Protein AF-A0A8R1EDY5-F1 (afdb_monomer_lite)

Secondary structure (DSSP, 8-state):
---SSSHHHHHHSS------PSTTHHHHHHHHHHHHHTT---TTTTTTS----------S-SSS-HHHHGGGSPP--HHHHHHHTTS-TT--TTS-HHHHTT-TTTGGG--HHHHHHHHHHT---

InterPro domains:
  IPR036869 Chaperone J-domain superfamily [SSF46565] (54-116)

Organism: Caenorhabditis japonica (NCBI:txid281687)

Foldseek 3Di:
DPPPPPVVVVVVPPDPDDDDDDPDDVVLVVVQVVCVVVVHDSPPSPVPDPPDDDDPPPPDPPPDDLVVCVVQFADPDVVLVVVVVPDDPVPPPPDQPCSVLRNVRCRVVDDPVNSVVSCVVVVDD

Sequence (125 aa):
MTTGNLQIAIYGFTSPIRNFEAAGISYETNIIRDKITLGHCTLPIYKNSPVSTQKEESKKSSEEPVELRKELFDADNEKYEKYLMKLDPNDCKNQDHYKVLGLSKLRWQATSDEIRFCCELGGFF

pLDDT: mean 71.63, std 16.1, range [40.44, 90.62]

Radius of gyration: 28.83 Å; chains: 1; bounding box: 76×33×65 Å

Structure (mmCIF, N/CA/C/O backbone):
data_AF-A0A8R1EDY5-F1
#
_entry.id   AF-A0A8R1EDY5-F1
#
loop_
_atom_site.group_PDB
_atom_site.id
_atom_site.type_symbol
_atom_site.label_atom_id
_atom_site.label_alt_id
_atom_site.label_comp_id
_atom_site.label_asym_id
_atom_site.label_entity_id
_atom_site.label_seq_id
_atom_site.pdbx_PDB_ins_code
_atom_site.Cartn_x
_atom_site.Cartn_y
_atom_site.Cartn_z
_atom_site.occupancy
_atom_site.B_iso_or_equiv
_atom_site.auth_seq_id
_atom_site.auth_comp_id
_atom_site.auth_asym_id
_atom_site.auth_atom_id
_atom_site.pdbx_PDB_model_num
ATOM 1 N N . MET A 1 1 ? -56.429 -16.157 20.985 1.00 43.56 1 MET A N 1
ATOM 2 C CA . MET A 1 1 ? -54.959 -16.218 21.126 1.00 43.56 1 MET A CA 1
ATOM 3 C C . MET A 1 1 ? -54.428 -14.793 21.160 1.00 43.56 1 MET A C 1
ATOM 5 O O . MET A 1 1 ? -54.385 -14.157 20.121 1.00 43.56 1 MET A O 1
ATOM 9 N N . THR A 1 2 ? -54.111 -14.254 22.339 1.00 51.44 2 THR A N 1
ATOM 10 C CA . THR A 1 2 ? -53.513 -12.911 22.486 1.00 51.44 2 THR A CA 1
ATOM 11 C C . THR A 1 2 ? -52.360 -12.997 23.486 1.00 51.44 2 THR A C 1
ATOM 13 O O . THR A 1 2 ? -52.479 -12.608 24.643 1.00 51.44 2 THR A O 1
ATOM 16 N N . THR A 1 3 ? -51.250 -13.594 23.062 1.00 54.69 3 THR A N 1
ATOM 17 C CA . THR A 1 3 ? -50.063 -13.850 23.899 1.00 54.69 3 THR A CA 1
ATOM 18 C C . THR A 1 3 ? -48.895 -12.916 23.565 1.00 54.69 3 THR A C 1
ATOM 20 O O . THR A 1 3 ? -47.7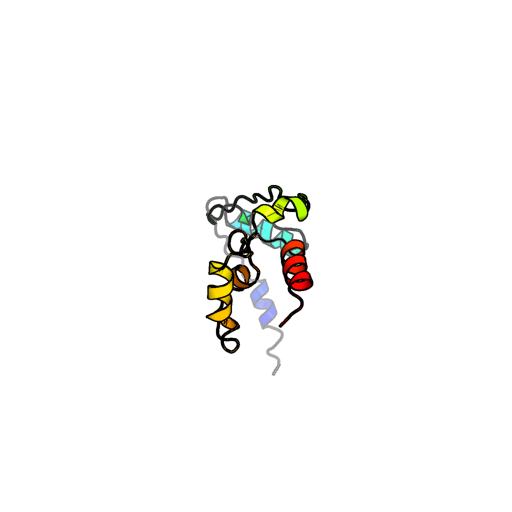53 -13.262 23.828 1.00 54.69 3 THR A O 1
ATOM 23 N N . GLY A 1 4 ? -49.154 -11.748 22.963 1.00 56.41 4 GLY A N 1
ATOM 24 C CA . GLY A 1 4 ? -48.101 -10.812 22.534 1.00 56.41 4 GLY A CA 1
ATOM 25 C C . GLY A 1 4 ? -47.773 -9.697 23.535 1.00 56.41 4 GLY A C 1
ATOM 26 O O . GLY A 1 4 ? -46.623 -9.295 23.653 1.00 56.41 4 GLY A O 1
ATOM 27 N N . ASN A 1 5 ? -48.758 -9.218 24.304 1.00 55.88 5 ASN A N 1
ATOM 28 C CA . ASN A 1 5 ? -48.610 -7.951 25.044 1.00 55.88 5 ASN A CA 1
ATOM 29 C C . ASN A 1 5 ? -48.1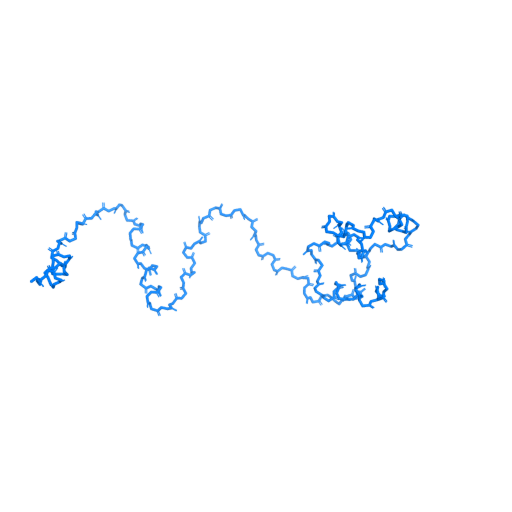96 -8.109 26.518 1.00 55.88 5 ASN A C 1
ATOM 31 O O . ASN A 1 5 ? -47.889 -7.118 27.171 1.00 55.88 5 ASN A O 1
ATOM 35 N N . LEU A 1 6 ? -48.167 -9.335 27.056 1.00 54.34 6 LEU A N 1
ATOM 36 C CA . LEU A 1 6 ? -47.790 -9.588 28.457 1.00 54.34 6 LEU A CA 1
ATOM 37 C C . LEU A 1 6 ? -46.273 -9.788 28.641 1.00 54.34 6 LEU A C 1
ATOM 39 O O . LEU A 1 6 ? -45.751 -9.619 29.738 1.00 54.34 6 LEU A O 1
ATOM 43 N N . GLN A 1 7 ? -45.552 -10.126 27.567 1.00 52.38 7 GLN A N 1
ATOM 44 C CA . GLN A 1 7 ? -44.121 -10.454 27.626 1.00 52.38 7 GLN A CA 1
ATOM 45 C C . GLN A 1 7 ? -43.226 -9.215 27.778 1.00 52.38 7 GLN A C 1
ATOM 47 O O . GLN A 1 7 ? -42.182 -9.294 28.418 1.00 52.38 7 GLN A O 1
ATOM 52 N N . ILE A 1 8 ? -43.663 -8.057 27.274 1.00 55.31 8 ILE A N 1
ATOM 53 C CA . ILE A 1 8 ? -42.923 -6.788 27.397 1.00 55.31 8 ILE A CA 1
ATOM 54 C C . ILE A 1 8 ? -42.954 -6.269 28.843 1.00 55.31 8 ILE A C 1
ATOM 56 O O . ILE A 1 8 ? -41.974 -5.702 29.319 1.00 55.31 8 ILE A O 1
ATOM 60 N N . ALA A 1 9 ? -44.050 -6.512 29.572 1.00 54.88 9 ALA A N 1
ATOM 61 C CA . ALA A 1 9 ? -44.209 -6.027 30.939 1.00 54.88 9 ALA A CA 1
ATOM 62 C C . ALA A 1 9 ? -43.270 -6.732 31.933 1.00 54.88 9 ALA A C 1
ATOM 64 O O . ALA A 1 9 ? -42.766 -6.091 32.845 1.00 54.88 9 ALA A O 1
ATOM 65 N N . ILE A 1 10 ? -42.970 -8.023 31.752 1.00 55.00 10 ILE A N 1
ATOM 66 C CA . ILE A 1 10 ? -42.152 -8.781 32.717 1.00 55.00 10 ILE A CA 1
ATOM 67 C C . ILE A 1 10 ? -40.674 -8.349 32.678 1.00 55.00 10 ILE A C 1
ATOM 69 O O . ILE A 1 10 ? -40.026 -8.309 33.722 1.00 55.00 10 ILE A O 1
ATOM 73 N N . TYR A 1 11 ? -40.152 -7.950 31.513 1.00 56.88 11 TYR A N 1
ATOM 74 C CA . TYR A 1 11 ? -38.752 -7.520 31.380 1.00 56.88 11 TYR A CA 1
ATOM 75 C C . TYR A 1 11 ? -38.467 -6.161 32.052 1.00 56.88 11 TYR A C 1
ATOM 77 O O . TYR A 1 11 ? -37.335 -5.886 32.435 1.00 56.88 11 TYR A O 1
ATOM 85 N N . GLY A 1 12 ? -39.489 -5.315 32.236 1.00 57.78 12 GLY A N 1
ATOM 86 C CA . GLY A 1 12 ? -39.339 -3.995 32.864 1.00 57.78 12 GLY A CA 1
ATOM 87 C C . GLY A 1 12 ? -39.320 -3.997 34.398 1.00 57.78 12 GLY A C 1
ATOM 88 O O . GLY A 1 12 ? -38.887 -3.013 34.992 1.00 57.78 12 GLY A O 1
ATOM 89 N N . PHE A 1 13 ? -39.776 -5.076 35.049 1.00 58.56 13 PHE A N 1
ATOM 90 C CA . PHE A 1 13 ? -39.923 -5.152 36.514 1.00 58.56 13 PHE A CA 1
ATOM 91 C C . PHE A 1 13 ? -38.877 -6.027 37.211 1.00 58.56 13 PHE A C 1
ATOM 93 O O . PHE A 1 13 ? -38.931 -6.195 38.430 1.00 58.56 13 PHE A O 1
ATOM 100 N N . THR A 1 14 ? -37.904 -6.581 36.486 1.00 62.06 14 THR A N 1
ATOM 101 C CA . THR A 1 14 ? -36.779 -7.250 37.142 1.00 62.06 14 THR A CA 1
ATOM 102 C C . THR A 1 14 ? -35.892 -6.196 37.788 1.00 62.06 14 THR A C 1
ATOM 104 O O . THR A 1 14 ? -35.239 -5.418 37.090 1.00 62.06 14 THR A O 1
ATOM 107 N N . SER A 1 15 ? -35.867 -6.169 39.121 1.00 63.94 15 SER A N 1
ATOM 108 C CA . SER A 1 15 ? -34.924 -5.356 39.885 1.00 63.94 15 SER A CA 1
ATOM 109 C C . SER A 1 15 ? -33.511 -5.614 39.355 1.00 63.94 15 SER A C 1
ATOM 111 O O . SER A 1 15 ? -33.069 -6.767 39.395 1.00 63.94 15 SER A O 1
ATOM 113 N N . PRO A 1 16 ? -32.796 -4.597 38.844 1.00 66.19 16 PRO A N 1
ATOM 114 C CA . PRO A 1 16 ? -31.446 -4.804 38.351 1.00 66.19 16 PRO A CA 1
ATOM 115 C C . PRO A 1 16 ? -30.591 -5.314 39.509 1.00 66.19 16 PRO A C 1
ATOM 117 O O . PRO A 1 16 ? -30.490 -4.669 40.557 1.00 66.19 16 PRO A O 1
ATOM 120 N N . ILE A 1 17 ? -30.006 -6.499 39.334 1.00 72.06 17 ILE A N 1
ATOM 121 C CA . ILE A 1 17 ? -29.064 -7.063 40.297 1.00 72.06 17 ILE A CA 1
ATOM 122 C C . ILE A 1 17 ? -27.873 -6.103 40.341 1.00 72.06 17 ILE A C 1
ATOM 124 O O . ILE A 1 17 ? -27.188 -5.897 39.338 1.00 72.06 17 ILE A O 1
ATOM 128 N N . ARG A 1 18 ? -27.664 -5.449 41.489 1.00 65.56 18 ARG A N 1
ATOM 129 C CA . ARG A 1 18 ? -26.548 -4.519 41.678 1.00 65.56 18 ARG A CA 1
ATOM 130 C C . ARG A 1 18 ? -25.268 -5.323 41.866 1.00 65.56 18 ARG A C 1
ATOM 132 O O . ARG A 1 18 ? -24.987 -5.793 42.965 1.00 65.56 18 ARG A O 1
ATOM 139 N N . ASN A 1 19 ? -24.496 -5.462 40.797 1.00 66.50 19 ASN A N 1
ATOM 140 C CA . ASN A 1 19 ? -23.145 -5.999 40.873 1.00 66.50 19 ASN A CA 1
ATOM 141 C C . ASN A 1 19 ? -22.210 -4.879 41.344 1.00 66.50 19 ASN A C 1
ATOM 143 O O . ASN A 1 19 ? -22.006 -3.891 40.639 1.00 66.50 19 ASN A O 1
ATOM 147 N N . PHE A 1 20 ? -21.685 -5.006 42.562 1.00 67.81 20 PHE A N 1
ATOM 148 C CA . PHE A 1 20 ? -20.659 -4.107 43.083 1.00 67.81 20 PHE A CA 1
ATOM 149 C C . PHE A 1 20 ? -19.291 -4.621 42.633 1.00 67.81 20 PHE A C 1
ATOM 151 O O . PHE A 1 20 ? -18.740 -5.549 43.219 1.00 67.81 20 PHE A O 1
ATOM 158 N N . GLU A 1 21 ? -18.768 -4.041 41.559 1.00 65.00 21 GLU A N 1
ATOM 159 C CA . GLU A 1 21 ? -17.410 -4.301 41.081 1.00 65.00 21 GLU A CA 1
ATOM 160 C C . GLU A 1 21 ? -16.425 -3.325 41.741 1.00 65.00 21 GLU A C 1
ATOM 162 O O . GLU A 1 21 ? -16.787 -2.192 42.072 1.00 65.00 21 GLU A O 1
ATOM 167 N N . ALA A 1 22 ? -15.170 -3.747 41.928 1.00 66.12 22 ALA A N 1
ATOM 168 C CA . ALA A 1 22 ? -14.106 -2.833 42.336 1.00 66.12 22 ALA A CA 1
ATOM 169 C C . ALA A 1 22 ? -14.004 -1.696 41.301 1.00 66.12 22 ALA A C 1
ATOM 171 O O . ALA A 1 22 ? -13.985 -1.953 40.098 1.00 66.12 22 ALA A O 1
ATOM 172 N N . ALA A 1 23 ? -14.025 -0.449 41.776 1.00 63.34 23 ALA A N 1
ATOM 173 C CA . ALA A 1 23 ? -14.224 0.748 40.962 1.00 63.34 23 ALA A CA 1
ATOM 174 C C . ALA A 1 23 ? -13.374 0.762 39.674 1.00 63.34 23 ALA A C 1
ATOM 176 O O . ALA A 1 23 ? -12.148 0.727 39.741 1.00 63.34 23 ALA A O 1
ATOM 177 N N . GLY A 1 24 ? -14.032 0.850 38.511 1.00 66.44 24 GLY A N 1
ATOM 178 C CA . GLY A 1 24 ? -13.364 1.106 37.228 1.00 66.44 24 GLY A CA 1
ATOM 179 C C . GLY A 1 24 ? -14.154 0.627 36.012 1.00 66.44 24 GLY A C 1
ATOM 180 O O . GLY A 1 24 ? -14.588 1.432 35.196 1.00 66.44 24 GLY A O 1
ATOM 181 N N . ILE A 1 25 ? -14.424 -0.675 35.917 1.00 67.56 25 ILE A N 1
ATOM 182 C CA . ILE A 1 25 ? -14.816 -1.302 34.639 1.00 67.56 25 ILE A CA 1
ATOM 183 C C . ILE A 1 25 ? -16.267 -0.976 34.239 1.00 67.56 25 ILE A C 1
ATOM 185 O O . ILE A 1 25 ? -16.534 -0.501 33.132 1.00 67.56 25 ILE A O 1
ATOM 189 N N . SER A 1 26 ? -17.233 -1.184 35.135 1.00 75.88 26 SER A N 1
ATOM 190 C CA . SER A 1 26 ? -18.645 -0.871 34.857 1.00 75.88 26 SER A CA 1
ATOM 191 C C . SER A 1 26 ? -18.899 0.623 34.605 1.00 75.88 26 SER A C 1
ATOM 193 O O . SER A 1 26 ? -19.686 0.980 33.729 1.00 75.88 26 SER A O 1
ATOM 195 N N . TYR A 1 27 ? -18.200 1.506 35.321 1.00 78.00 27 TYR A N 1
ATOM 196 C CA . TYR A 1 27 ? -18.300 2.957 35.141 1.00 78.00 27 TYR A CA 1
ATOM 197 C C . TYR A 1 27 ? -17.764 3.399 33.774 1.00 78.00 27 TYR A C 1
ATOM 199 O O . TYR A 1 27 ? -18.459 4.096 33.033 1.00 78.00 27 TYR A O 1
ATOM 207 N N . GLU A 1 28 ? -16.570 2.934 33.399 1.00 77.38 28 GLU A N 1
ATOM 208 C CA . GLU A 1 28 ? -15.972 3.228 32.095 1.00 77.38 28 GLU A CA 1
ATOM 209 C C . GLU A 1 28 ? -16.849 2.715 30.948 1.00 77.38 28 GLU A C 1
ATOM 211 O O . GLU A 1 28 ? -17.139 3.454 30.006 1.00 77.38 28 GLU A O 1
ATOM 216 N N . THR A 1 29 ? -17.350 1.480 31.047 1.00 79.88 29 THR A N 1
ATOM 217 C CA . THR A 1 29 ? -18.211 0.899 30.004 1.00 79.88 29 THR A CA 1
ATOM 218 C C . THR A 1 29 ? -19.562 1.607 29.876 1.00 79.88 29 THR A C 1
ATOM 220 O O . THR A 1 29 ? -20.066 1.738 28.758 1.00 79.88 29 THR A O 1
ATOM 223 N N . ASN A 1 30 ? -20.138 2.101 30.977 1.00 81.62 30 ASN A N 1
ATOM 224 C CA . ASN A 1 30 ? -21.356 2.915 30.945 1.00 81.62 30 ASN A CA 1
ATOM 225 C C . ASN A 1 30 ? -21.114 4.253 30.227 1.00 81.62 30 ASN A C 1
ATOM 227 O O . ASN A 1 30 ? -21.878 4.598 29.330 1.00 81.62 30 ASN A O 1
ATOM 231 N N . ILE A 1 31 ? -20.011 4.950 30.525 1.00 81.38 31 ILE A N 1
ATOM 232 C CA . ILE A 1 31 ? -19.657 6.210 29.847 1.00 81.38 31 ILE A CA 1
ATOM 233 C C . ILE A 1 31 ? -19.481 6.009 28.337 1.00 81.38 31 ILE A C 1
ATOM 235 O O . ILE A 1 31 ? -19.911 6.850 27.546 1.00 81.38 31 ILE A O 1
ATOM 239 N N . ILE A 1 32 ? -18.839 4.912 27.918 1.00 82.44 32 ILE A N 1
ATOM 240 C CA . ILE A 1 32 ? -18.690 4.588 26.491 1.00 82.44 32 ILE A CA 1
ATOM 241 C C . ILE A 1 32 ? -20.068 4.405 25.850 1.00 82.44 32 ILE A C 1
ATOM 243 O O . ILE A 1 32 ? -20.326 4.984 24.796 1.00 82.44 32 ILE A O 1
ATOM 247 N N . ARG A 1 33 ? -20.953 3.622 26.482 1.00 86.50 33 ARG A N 1
ATOM 248 C CA . ARG A 1 33 ? -22.305 3.357 25.966 1.00 86.50 33 ARG A CA 1
ATOM 249 C C . ARG A 1 33 ? -23.132 4.635 25.830 1.00 86.50 33 ARG A C 1
ATOM 251 O O . ARG A 1 33 ? -23.766 4.826 24.791 1.00 86.50 33 ARG A O 1
ATOM 258 N N . ASP A 1 34 ? -23.062 5.533 26.805 1.00 84.56 34 ASP A N 1
ATOM 259 C CA . ASP A 1 34 ? -23.767 6.818 26.752 1.00 84.56 34 ASP A CA 1
ATOM 260 C C . ASP A 1 34 ? -23.254 7.690 25.602 1.00 84.56 34 ASP A C 1
ATOM 262 O O . ASP A 1 34 ? -24.040 8.222 24.818 1.00 84.56 34 ASP A O 1
ATOM 266 N N . LYS A 1 35 ? -21.930 7.772 25.424 1.00 86.44 35 LYS A N 1
ATOM 267 C CA . LYS A 1 35 ? -21.324 8.509 24.305 1.00 86.44 35 LYS A CA 1
ATOM 268 C C . LYS A 1 35 ? -21.757 7.962 22.945 1.00 86.44 35 LYS A C 1
ATOM 270 O O . LYS A 1 35 ? -22.087 8.757 22.071 1.00 86.44 35 LYS A O 1
ATOM 275 N N . ILE A 1 36 ? -21.806 6.637 22.776 1.00 85.00 36 ILE A N 1
ATOM 276 C CA . ILE A 1 36 ? -22.287 6.000 21.535 1.00 85.00 36 ILE A CA 1
ATOM 277 C C . ILE A 1 36 ? -23.748 6.369 21.274 1.00 85.00 36 ILE A C 1
ATOM 279 O O . ILE A 1 36 ? -24.096 6.743 20.158 1.00 85.00 36 ILE A O 1
ATOM 283 N N . THR A 1 37 ? -24.590 6.302 22.306 1.00 85.69 37 THR A N 1
ATOM 284 C CA . THR A 1 37 ? -26.026 6.603 22.200 1.00 85.69 37 THR A CA 1
ATOM 285 C C . THR A 1 37 ? -26.272 8.055 21.783 1.00 85.69 37 THR A C 1
ATOM 287 O O . THR A 1 37 ? -27.193 8.337 21.023 1.00 85.69 37 THR A O 1
ATOM 290 N N . LEU A 1 38 ? -25.410 8.971 22.230 1.00 88.12 38 LEU A N 1
ATOM 291 C CA . LEU A 1 38 ? -25.445 10.391 21.874 1.00 88.12 38 LEU A CA 1
ATOM 292 C C . LEU A 1 38 ? -24.727 10.719 20.549 1.00 88.12 38 LEU A C 1
ATOM 294 O O . LEU A 1 38 ? -24.667 11.883 20.160 1.00 88.12 38 LEU A O 1
ATOM 298 N N . GLY A 1 39 ? -24.157 9.726 19.856 1.00 85.81 39 GLY A N 1
ATOM 299 C CA . GLY A 1 39 ? -23.395 9.937 18.620 1.00 85.81 39 GLY A CA 1
ATOM 300 C C . GLY A 1 39 ? -22.053 10.653 18.826 1.00 85.81 39 GLY A C 1
ATOM 301 O O . GLY A 1 39 ? -21.492 11.211 17.884 1.00 85.81 39 GLY A O 1
ATOM 302 N N . HIS A 1 40 ? -21.528 10.662 20.052 1.00 82.69 40 HIS A N 1
ATOM 303 C CA . HIS A 1 40 ? -20.240 11.260 20.383 1.00 82.69 40 HIS A CA 1
ATOM 304 C C . HIS A 1 40 ? -19.081 10.280 20.174 1.00 82.69 40 HIS A C 1
ATOM 306 O O . HIS A 1 40 ? -19.192 9.073 20.390 1.00 82.69 40 HIS A O 1
ATOM 312 N N . CYS A 1 41 ? -17.920 10.823 19.802 1.00 75.62 41 CYS A N 1
ATOM 313 C CA . CYS A 1 41 ? -16.697 10.044 19.641 1.00 75.62 41 CYS A CA 1
ATOM 314 C C . CYS A 1 41 ? -16.226 9.456 20.988 1.00 75.62 41 CYS A C 1
ATOM 316 O O . CYS A 1 41 ? -16.178 10.147 22.009 1.00 75.62 41 CYS A O 1
ATOM 318 N N . THR A 1 42 ? -15.864 8.170 20.989 1.00 78.19 42 THR A N 1
ATOM 319 C CA . THR A 1 42 ? -15.481 7.392 22.185 1.00 78.19 42 THR A CA 1
ATOM 320 C C . THR A 1 42 ? -13.969 7.247 22.385 1.00 78.19 42 THR A C 1
ATOM 322 O O . THR A 1 42 ? -13.524 6.639 23.363 1.00 78.19 42 THR A O 1
ATOM 325 N N . LEU A 1 43 ? -13.149 7.834 21.508 1.00 72.62 43 LEU A N 1
ATOM 326 C CA . LEU A 1 43 ? -11.705 7.958 21.737 1.00 72.62 43 LEU A CA 1
ATOM 327 C C . LEU A 1 43 ? -11.487 8.866 22.969 1.00 72.62 43 LEU A C 1
ATOM 329 O O . LEU A 1 43 ? -12.149 9.902 23.052 1.00 72.62 43 LEU A O 1
ATOM 333 N N . PRO A 1 44 ? -10.649 8.500 23.969 1.00 61.19 44 PRO A N 1
ATOM 334 C CA . PRO A 1 44 ? -9.430 7.685 23.906 1.00 61.19 44 PRO A CA 1
ATOM 335 C C . PRO A 1 44 ? -9.512 6.337 24.657 1.00 61.19 44 PRO A C 1
ATOM 337 O O . PRO A 1 44 ? -8.483 5.781 25.031 1.00 61.19 44 PRO A O 1
ATOM 340 N N . ILE A 1 45 ? -10.711 5.802 24.903 1.00 57.47 45 ILE A N 1
ATOM 341 C CA . ILE A 1 45 ? -10.908 4.720 25.889 1.00 57.47 45 ILE A CA 1
ATOM 342 C C . ILE A 1 45 ? -10.296 3.371 25.433 1.00 57.47 45 ILE A C 1
ATOM 344 O O . ILE A 1 45 ? -9.989 2.514 26.252 1.00 57.47 45 ILE A O 1
ATOM 348 N N . TYR A 1 46 ? -9.989 3.215 24.140 1.00 53.28 46 TYR A N 1
ATOM 349 C CA . TYR A 1 46 ? -9.323 2.029 23.574 1.00 53.28 46 TYR A CA 1
ATOM 350 C C . TYR A 1 46 ? -7.783 2.094 23.520 1.00 53.28 46 TYR A C 1
ATOM 352 O O . TYR A 1 46 ? -7.150 1.119 23.117 1.00 53.28 46 TYR A O 1
ATOM 360 N N . LYS A 1 47 ? -7.149 3.211 23.910 1.00 54.69 47 LYS A N 1
ATOM 361 C CA . LYS A 1 47 ? -5.695 3.405 23.719 1.00 54.69 47 LYS A CA 1
ATOM 362 C C . LYS A 1 47 ? -4.798 2.649 24.714 1.00 54.69 47 LYS A C 1
ATOM 364 O O . LYS A 1 47 ? -3.587 2.662 24.534 1.00 54.69 47 LYS A O 1
ATOM 369 N N . ASN A 1 48 ? -5.367 1.967 25.712 1.00 51.22 48 ASN A N 1
ATOM 370 C CA . ASN A 1 48 ? -4.601 1.185 26.696 1.00 51.22 48 ASN A CA 1
ATOM 371 C C . ASN A 1 48 ? -4.583 -0.328 26.415 1.00 51.22 48 ASN A C 1
ATOM 373 O O . ASN A 1 48 ? -4.034 -1.086 27.212 1.00 51.22 48 ASN A O 1
ATOM 377 N N . SER A 1 49 ? -5.152 -0.791 25.296 1.00 48.03 49 SER A N 1
ATOM 378 C CA . SER A 1 49 ? -4.837 -2.142 24.822 1.00 48.03 49 SER A CA 1
ATOM 379 C C . SER A 1 49 ? -3.351 -2.171 24.444 1.00 48.03 49 SER A C 1
ATOM 381 O O . SER A 1 49 ? -2.910 -1.233 23.773 1.00 48.03 49 SER A O 1
ATOM 383 N N . PRO A 1 50 ? -2.559 -3.192 24.833 1.00 50.03 50 PRO A N 1
ATOM 384 C CA . PRO A 1 50 ? -1.198 -3.373 24.343 1.00 50.03 50 PRO A CA 1
ATOM 385 C C . PRO A 1 50 ? -1.255 -3.831 22.878 1.00 50.03 50 PRO A C 1
ATOM 387 O O . PRO A 1 50 ? -0.815 -4.917 22.513 1.00 50.03 50 PRO A O 1
ATOM 390 N N . VAL A 1 51 ? -1.833 -2.992 22.021 1.00 46.75 51 VAL A N 1
ATOM 391 C CA . VAL A 1 51 ? -1.602 -3.027 20.592 1.00 46.75 51 VAL A CA 1
ATOM 392 C C . VAL A 1 51 ? -0.174 -2.547 20.435 1.00 46.75 51 VAL A C 1
ATOM 394 O O . VAL A 1 51 ? 0.152 -1.387 20.686 1.00 46.75 51 VAL A O 1
ATOM 397 N N . SER A 1 52 ? 0.677 -3.512 20.111 1.00 41.66 52 SER A N 1
ATOM 398 C CA . SER A 1 52 ? 2.007 -3.340 19.551 1.00 41.66 52 SER A CA 1
ATOM 399 C C . SER A 1 52 ? 2.175 -1.972 18.904 1.00 41.66 52 SER A C 1
ATOM 401 O O . SER A 1 52 ? 1.506 -1.655 17.922 1.00 41.66 52 SER A O 1
ATOM 403 N N . THR A 1 53 ? 3.088 -1.201 19.482 1.00 46.34 53 THR A N 1
ATOM 404 C CA . THR A 1 53 ? 3.759 -0.037 18.924 1.00 46.34 53 THR A CA 1
ATOM 405 C C . THR A 1 53 ? 3.676 0.016 17.402 1.00 46.34 53 THR A C 1
ATOM 407 O O . THR A 1 53 ? 4.515 -0.535 16.697 1.00 46.34 53 THR A O 1
ATOM 410 N N . GLN A 1 54 ? 2.715 0.768 16.892 1.00 44.69 54 GLN A N 1
ATOM 411 C CA . GLN A 1 54 ? 2.989 1.623 15.758 1.00 44.69 54 GLN A CA 1
ATOM 412 C C . GLN A 1 54 ? 2.702 3.017 16.268 1.00 44.69 54 GLN A C 1
ATOM 414 O O . GLN A 1 54 ? 1.569 3.487 16.307 1.00 44.69 54 GLN A O 1
ATOM 419 N N . LYS A 1 55 ? 3.775 3.643 16.762 1.00 40.44 55 LYS A N 1
ATOM 420 C CA . LYS A 1 55 ? 3.876 5.093 16.735 1.00 40.44 55 LYS A CA 1
ATOM 421 C C . LYS A 1 55 ? 3.324 5.508 15.380 1.00 40.44 55 LYS A C 1
ATOM 423 O O . LYS A 1 55 ? 3.849 5.067 14.358 1.00 40.44 55 LYS A O 1
ATOM 428 N N . GLU A 1 56 ? 2.292 6.334 15.388 1.00 44.69 56 GLU A N 1
ATOM 429 C CA . GLU A 1 56 ? 2.002 7.228 14.282 1.00 44.69 56 GLU A CA 1
ATOM 430 C C . GLU A 1 56 ? 3.227 8.141 14.125 1.00 44.69 56 GLU A C 1
ATOM 432 O O . GLU A 1 56 ? 3.240 9.314 14.479 1.00 44.69 56 GLU A O 1
ATOM 437 N N . GLU A 1 57 ? 4.301 7.587 13.573 1.00 42.19 57 GLU A N 1
ATOM 438 C CA . GLU A 1 57 ? 5.205 8.311 12.709 1.00 42.19 57 GLU A CA 1
ATOM 439 C C . GLU A 1 57 ? 4.455 8.516 11.393 1.00 42.19 57 GLU A C 1
ATOM 441 O O . GLU A 1 57 ? 4.869 8.097 10.322 1.00 42.19 57 GLU A O 1
ATOM 446 N N . SER A 1 58 ? 3.369 9.288 11.481 1.00 41.06 58 SER A N 1
ATOM 447 C CA . SER A 1 58 ? 3.055 10.312 10.495 1.00 41.06 58 SER A CA 1
ATOM 448 C C . SER A 1 58 ? 4.195 11.341 10.536 1.00 41.06 58 SER A C 1
ATOM 450 O O . SER A 1 58 ? 4.033 12.497 10.921 1.00 41.06 58 SER A O 1
ATOM 452 N N . LYS A 1 59 ? 5.410 10.888 10.231 1.00 42.69 59 LYS A N 1
ATOM 453 C CA . LYS A 1 59 ? 6.583 11.717 10.031 1.00 42.69 59 LYS A CA 1
ATOM 454 C C . LYS A 1 59 ? 6.902 11.639 8.550 1.00 42.69 59 LYS A C 1
ATOM 456 O O . LYS A 1 59 ? 7.681 10.810 8.104 1.00 42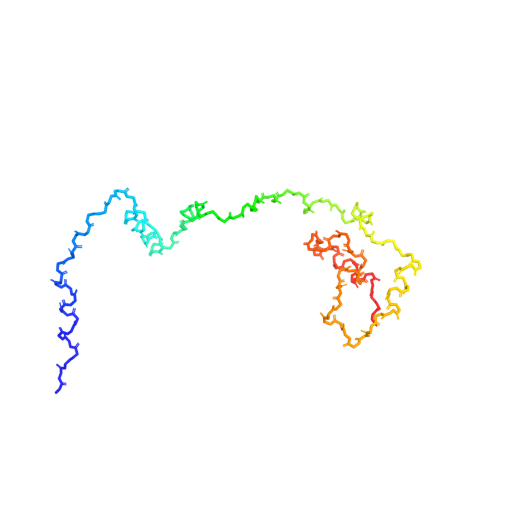.69 59 LYS A O 1
ATOM 461 N N . LYS A 1 60 ? 6.328 12.609 7.839 1.00 41.56 60 LYS A N 1
ATOM 462 C CA . LYS A 1 60 ? 7.099 13.416 6.896 1.00 41.56 60 LYS A CA 1
ATOM 463 C C . LYS A 1 60 ? 7.620 12.661 5.663 1.00 41.56 60 LYS A C 1
ATOM 465 O O . LYS A 1 60 ? 8.800 12.736 5.350 1.00 41.56 60 LYS A O 1
ATOM 470 N N . SER A 1 61 ? 6.746 11.956 4.946 1.00 46.88 61 SER A N 1
ATOM 471 C CA . SER A 1 61 ? 7.033 11.542 3.561 1.00 46.88 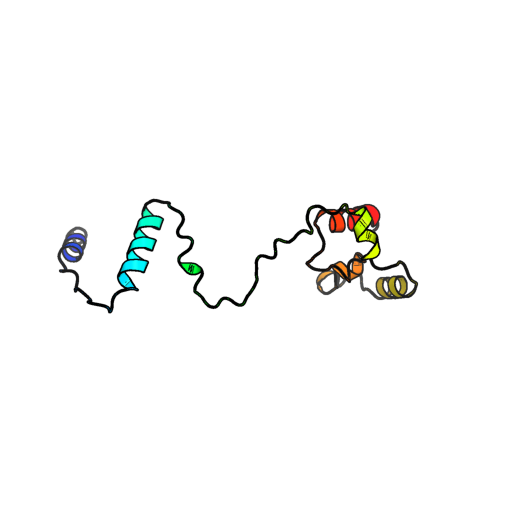61 SER A CA 1
ATOM 472 C C . SER A 1 61 ? 6.105 12.178 2.527 1.00 46.88 61 SER A C 1
ATOM 474 O O . SER A 1 61 ? 6.342 12.015 1.340 1.00 46.88 61 SER A O 1
ATOM 476 N N . SER A 1 62 ? 5.065 12.896 2.955 1.00 48.50 62 SER A N 1
ATOM 477 C CA . SER A 1 62 ? 4.012 13.428 2.082 1.00 48.50 62 SER A CA 1
ATOM 478 C C . SER A 1 62 ? 4.330 14.779 1.429 1.00 48.50 62 SER A C 1
ATOM 480 O O . SER A 1 62 ? 3.446 15.357 0.809 1.00 48.50 62 SER A O 1
ATOM 482 N N . GLU A 1 63 ? 5.542 15.319 1.591 1.00 54.84 63 GLU A N 1
ATOM 483 C CA . GLU A 1 63 ? 5.874 16.690 1.152 1.00 54.84 63 GLU A CA 1
ATOM 484 C C . GLU A 1 63 ? 7.244 16.822 0.467 1.00 54.84 63 GLU A C 1
ATOM 486 O O . GLU A 1 63 ? 7.610 17.916 0.046 1.00 54.84 63 GLU A O 1
ATOM 491 N N . GLU A 1 64 ? 8.015 15.738 0.338 1.00 60.62 64 GLU A N 1
ATOM 492 C CA . GLU A 1 64 ? 9.257 15.782 -0.441 1.00 60.62 64 GLU A CA 1
ATOM 493 C C . GLU A 1 64 ? 8.910 15.534 -1.920 1.00 60.62 64 GLU A C 1
ATOM 495 O O . GLU A 1 64 ? 8.270 14.521 -2.218 1.00 60.62 64 GLU A O 1
ATOM 500 N N . PRO A 1 65 ? 9.280 16.432 -2.854 1.00 65.19 65 PRO A N 1
ATOM 501 C CA . PRO A 1 65 ? 8.945 16.282 -4.267 1.00 65.19 65 PRO A CA 1
ATOM 502 C C . PRO A 1 65 ? 9.481 14.963 -4.838 1.00 65.19 65 PRO A C 1
ATOM 504 O O . PRO A 1 65 ? 10.604 14.555 -4.535 1.00 65.19 65 PRO A O 1
ATOM 507 N N . VAL A 1 66 ? 8.682 14.320 -5.698 1.00 64.44 66 VAL A N 1
ATOM 508 C CA . VAL A 1 66 ? 8.974 13.022 -6.341 1.00 64.44 66 VAL A CA 1
ATOM 509 C C . VAL A 1 66 ? 10.373 13.003 -6.973 1.00 64.44 66 VAL A C 1
ATOM 511 O O . VAL A 1 66 ? 11.078 12.000 -6.880 1.00 64.44 66 VAL A O 1
ATOM 514 N N . GLU A 1 67 ? 10.827 14.128 -7.537 1.00 67.50 67 GLU A N 1
ATOM 515 C CA . GLU A 1 67 ? 12.190 14.323 -8.048 1.00 67.50 67 GLU A CA 1
ATOM 516 C C . GLU A 1 67 ? 13.307 13.954 -7.061 1.00 67.50 67 GLU A C 1
ATOM 518 O O . GLU A 1 67 ? 14.289 13.348 -7.483 1.00 67.50 67 GLU A O 1
ATOM 523 N N . LEU A 1 68 ? 13.169 14.275 -5.770 1.00 63.41 68 LEU A N 1
ATOM 524 C CA . LEU A 1 68 ? 14.200 14.003 -4.758 1.00 63.41 68 LEU A CA 1
ATOM 525 C C . LEU A 1 68 ? 14.265 12.523 -4.374 1.00 63.41 68 LEU A C 1
ATOM 527 O O . LEU A 1 68 ? 15.297 12.038 -3.919 1.00 63.41 68 LEU A O 1
ATOM 531 N N . ARG A 1 69 ? 13.174 11.781 -4.576 1.00 75.94 69 ARG A N 1
ATOM 532 C CA . ARG A 1 69 ? 13.093 10.356 -4.238 1.00 75.94 69 ARG A CA 1
ATOM 533 C C . ARG A 1 69 ? 13.454 9.423 -5.391 1.00 75.94 69 ARG A C 1
ATOM 535 O O . ARG A 1 69 ? 13.547 8.218 -5.164 1.00 75.94 69 ARG A O 1
ATOM 542 N N . LYS A 1 70 ? 13.755 9.954 -6.584 1.00 78.50 70 LYS A N 1
ATOM 543 C CA . LYS A 1 70 ? 14.225 9.163 -7.740 1.00 78.50 70 LYS A CA 1
ATOM 544 C C . LYS A 1 70 ? 15.501 8.374 -7.443 1.00 78.50 70 LYS A C 1
ATOM 546 O O . LYS A 1 70 ? 15.684 7.290 -7.979 1.00 78.50 70 LYS A O 1
ATOM 551 N N . GLU A 1 71 ? 16.353 8.850 -6.537 1.00 81.06 71 GLU A N 1
ATOM 552 C CA . GLU A 1 71 ? 17.550 8.115 -6.093 1.00 81.06 71 GLU A CA 1
ATOM 553 C C . GLU A 1 71 ? 17.215 6.792 -5.376 1.00 81.06 71 GLU A C 1
ATOM 555 O O . GLU A 1 71 ? 18.014 5.848 -5.346 1.00 81.06 71 GLU A O 1
ATOM 560 N N . LEU A 1 72 ? 16.012 6.700 -4.800 1.00 80.81 72 LEU A N 1
ATOM 561 C CA . LEU A 1 72 ? 15.504 5.489 -4.164 1.00 80.81 72 LEU A CA 1
ATOM 562 C C . LEU A 1 72 ? 14.920 4.494 -5.168 1.00 80.81 72 LEU A C 1
ATOM 564 O O . LEU A 1 72 ? 14.674 3.347 -4.790 1.00 80.81 72 LEU A O 1
ATOM 568 N N . PHE A 1 73 ? 14.747 4.888 -6.429 1.00 85.88 73 PHE A N 1
ATOM 569 C CA . PHE A 1 73 ? 14.336 3.965 -7.475 1.00 85.88 73 PHE A CA 1
ATOM 570 C C . PHE A 1 73 ? 15.473 2.993 -7.787 1.00 85.88 73 PHE A C 1
ATOM 572 O O . PHE A 1 73 ? 16.649 3.190 -7.439 1.00 85.88 73 PHE A O 1
ATOM 579 N N . ASP A 1 74 ? 15.099 1.863 -8.357 1.00 84.19 74 ASP A N 1
ATOM 580 C CA . ASP A 1 74 ? 16.055 0.911 -8.877 1.00 84.19 74 ASP A CA 1
ATOM 581 C C . ASP A 1 74 ? 16.642 1.461 -10.175 1.00 84.19 74 ASP A C 1
ATOM 583 O O . ASP A 1 74 ? 15.945 2.050 -10.993 1.00 84.19 74 ASP A O 1
ATOM 587 N N . ALA A 1 75 ? 17.952 1.305 -10.339 1.00 82.56 75 ALA A N 1
ATOM 588 C CA . ALA A 1 75 ? 18.612 1.693 -11.573 1.00 82.56 75 ALA A CA 1
ATOM 589 C C . ALA A 1 75 ? 18.308 0.666 -12.671 1.00 82.56 75 ALA A C 1
ATOM 591 O O . ALA A 1 75 ? 18.350 -0.544 -12.407 1.00 82.56 75 ALA A O 1
ATOM 592 N N . ASP A 1 76 ? 18.102 1.162 -13.892 1.00 81.69 76 ASP A N 1
ATOM 593 C CA . ASP A 1 76 ? 17.902 0.386 -15.122 1.00 81.69 76 ASP A CA 1
ATOM 594 C C . ASP A 1 76 ? 19.198 -0.329 -15.541 1.00 81.69 76 ASP A C 1
ATOM 596 O O . ASP A 1 76 ? 19.856 -0.011 -16.526 1.00 81.69 76 ASP A O 1
ATOM 600 N N . ASN A 1 77 ? 19.622 -1.284 -14.720 1.00 85.75 77 ASN A N 1
ATOM 601 C CA . ASN A 1 77 ? 20.805 -2.099 -14.948 1.00 85.75 77 ASN A CA 1
ATOM 602 C C . ASN A 1 77 ? 20.435 -3.375 -15.712 1.00 85.75 77 ASN A C 1
ATOM 604 O O . ASN A 1 77 ? 19.327 -3.890 -15.574 1.00 85.75 77 ASN A O 1
ATOM 608 N N . GLU A 1 78 ? 21.415 -4.023 -16.348 1.00 87.06 78 GLU A N 1
ATOM 609 C CA . GLU A 1 78 ? 21.222 -5.333 -17.000 1.00 87.06 78 GLU A CA 1
ATOM 610 C C . GLU A 1 78 ? 20.584 -6.392 -16.082 1.00 87.06 78 GLU A C 1
ATOM 612 O O . GLU A 1 78 ? 19.920 -7.323 -16.532 1.00 87.06 78 GLU A O 1
ATOM 617 N N . LYS A 1 79 ? 20.816 -6.300 -14.766 1.00 86.12 79 LYS A N 1
ATOM 618 C CA . LYS A 1 79 ? 20.213 -7.206 -13.778 1.00 86.12 79 LYS A CA 1
ATOM 619 C C . LYS A 1 79 ? 18.696 -7.022 -13.686 1.00 86.12 79 LYS A C 1
ATOM 621 O O . LYS A 1 79 ? 17.988 -8.003 -13.466 1.00 86.12 79 LYS A O 1
ATOM 626 N N . TYR A 1 80 ? 18.229 -5.784 -13.804 1.00 85.44 80 TYR A N 1
ATOM 627 C CA . TYR A 1 80 ? 16.815 -5.439 -13.806 1.00 85.44 80 TYR A CA 1
ATOM 628 C C . TYR A 1 80 ? 16.155 -5.919 -15.101 1.00 85.44 80 TYR A C 1
ATOM 630 O O . TYR A 1 80 ? 15.164 -6.641 -15.041 1.00 85.44 80 TYR A O 1
ATOM 638 N N . GLU A 1 81 ? 16.790 -5.689 -16.251 1.00 85.69 81 GLU A N 1
ATOM 639 C CA . GLU A 1 81 ? 16.319 -6.216 -17.538 1.00 85.69 81 GLU A CA 1
ATOM 640 C C . GLU A 1 81 ? 16.241 -7.750 -17.549 1.00 85.69 81 GLU A C 1
ATOM 642 O O . GLU A 1 81 ? 15.217 -8.327 -17.908 1.00 85.69 81 GLU A O 1
ATOM 647 N N . LYS A 1 82 ? 17.286 -8.439 -17.066 1.00 89.25 82 LYS A N 1
ATOM 648 C CA . LYS A 1 82 ? 17.290 -9.909 -16.923 1.00 89.25 82 LYS A CA 1
ATOM 649 C C . LYS A 1 82 ? 16.189 -10.408 -15.986 1.00 89.25 82 LYS A C 1
ATOM 651 O O . LYS A 1 82 ? 15.702 -11.521 -16.163 1.00 89.25 82 LYS A O 1
ATOM 656 N N . TYR A 1 83 ? 15.824 -9.621 -14.973 1.00 87.69 83 TYR A N 1
ATOM 657 C CA . TYR A 1 83 ? 14.710 -9.943 -14.087 1.00 87.69 83 TYR A CA 1
ATOM 658 C C . TYR A 1 83 ? 13.375 -9.812 -14.823 1.00 87.69 83 TYR A C 1
ATOM 660 O O . TYR A 1 83 ? 12.614 -10.773 -14.809 1.00 87.69 83 TYR A O 1
ATOM 668 N N . LEU A 1 84 ? 13.132 -8.696 -15.518 1.00 86.62 84 LEU A N 1
ATOM 669 C CA . LEU A 1 84 ? 11.912 -8.484 -16.304 1.00 86.62 84 LEU A CA 1
ATOM 670 C C . LEU A 1 84 ? 11.725 -9.562 -17.382 1.00 86.62 84 LEU A C 1
ATOM 672 O O . LEU A 1 84 ? 10.635 -10.101 -17.520 1.00 86.62 84 LEU A O 1
ATOM 676 N N . MET A 1 85 ? 12.798 -9.963 -18.068 1.00 86.31 85 MET A N 1
ATOM 677 C CA . MET A 1 85 ? 12.756 -11.024 -19.087 1.00 86.31 85 MET A CA 1
ATOM 678 C C . MET A 1 85 ? 12.476 -12.422 -18.519 1.00 86.31 85 MET A C 1
ATOM 680 O O . MET A 1 85 ? 12.096 -13.325 -19.260 1.00 86.31 85 MET A O 1
ATOM 684 N N . LYS A 1 86 ? 12.696 -12.629 -17.216 1.00 89.12 86 LYS A N 1
ATOM 685 C CA . LYS A 1 86 ? 12.411 -13.897 -16.534 1.00 89.12 86 LYS A CA 1
ATOM 686 C C . LYS A 1 86 ? 10.962 -13.975 -16.042 1.00 89.12 86 LYS A C 1
ATOM 688 O O . LYS A 1 86 ? 10.527 -15.051 -15.640 1.00 89.12 86 LYS A O 1
ATOM 693 N N . LEU A 1 87 ? 10.245 -12.854 -15.995 1.00 86.81 87 LEU A N 1
ATOM 694 C CA . LEU A 1 87 ? 8.875 -12.828 -15.502 1.00 86.81 87 LEU A CA 1
ATOM 695 C C . LEU A 1 87 ? 7.922 -13.418 -16.538 1.00 86.81 87 LEU A C 1
ATOM 697 O O . LEU A 1 87 ? 7.947 -13.055 -17.711 1.00 86.81 87 LEU A O 1
ATOM 701 N N . ASP A 1 88 ? 7.043 -14.297 -16.068 1.00 86.19 88 ASP A N 1
ATOM 702 C CA . ASP A 1 88 ? 5.985 -14.852 -16.895 1.00 86.19 88 ASP A CA 1
ATOM 703 C C . ASP A 1 88 ? 4.801 -13.874 -16.937 1.00 86.19 88 ASP A C 1
ATOM 705 O O . ASP A 1 88 ? 4.222 -13.572 -15.890 1.00 86.19 88 ASP A O 1
ATOM 709 N N . PRO A 1 89 ? 4.356 -13.409 -18.116 1.00 84.88 89 PRO A N 1
ATOM 710 C CA . PRO A 1 89 ? 3.235 -12.469 -18.212 1.00 84.88 89 PRO A CA 1
ATOM 711 C C . PRO A 1 89 ? 1.906 -13.066 -17.721 1.00 84.88 89 PRO A C 1
ATOM 713 O O . PRO A 1 89 ? 0.970 -12.336 -17.406 1.00 84.88 89 PRO A O 1
ATOM 716 N N . ASN A 1 90 ? 1.820 -14.395 -17.629 1.00 85.88 90 ASN A N 1
ATOM 717 C CA . ASN A 1 90 ? 0.634 -15.103 -17.157 1.00 85.88 90 ASN A CA 1
ATOM 718 C C . ASN A 1 90 ? 0.538 -15.182 -15.618 1.00 85.88 90 ASN A C 1
ATOM 720 O O . ASN A 1 90 ? -0.542 -15.436 -15.092 1.00 85.88 90 ASN A O 1
ATOM 724 N N . ASP A 1 91 ? 1.639 -14.961 -14.888 1.00 86.19 91 ASP A N 1
ATOM 725 C CA . ASP A 1 91 ? 1.676 -15.018 -13.416 1.00 86.19 91 ASP A CA 1
ATOM 726 C C . ASP A 1 91 ? 1.824 -13.626 -12.784 1.00 86.19 91 ASP A C 1
ATOM 728 O O . ASP A 1 91 ? 2.659 -13.393 -11.913 1.00 86.19 91 ASP A O 1
ATOM 732 N N . CYS A 1 92 ? 1.006 -12.666 -13.215 1.00 80.81 92 CYS A N 1
ATOM 733 C CA . CYS A 1 92 ? 1.064 -11.293 -12.704 1.00 80.81 92 CYS A CA 1
ATOM 734 C C . CYS A 1 92 ? 0.684 -11.185 -11.216 1.00 80.81 92 CYS A C 1
ATOM 736 O O . CYS A 1 92 ? 1.163 -10.307 -10.508 1.00 80.81 92 CYS A O 1
ATOM 738 N N . LYS A 1 93 ? -0.149 -12.103 -10.709 1.00 86.56 93 LYS A N 1
ATOM 739 C CA . LYS A 1 93 ? -0.698 -12.023 -9.348 1.00 86.56 93 LYS A CA 1
ATOM 740 C C . LYS A 1 93 ? 0.333 -12.330 -8.261 1.00 86.56 93 LYS A C 1
ATOM 742 O O . LYS A 1 93 ? 0.270 -11.731 -7.188 1.00 86.56 93 LYS A O 1
ATOM 747 N N . ASN A 1 94 ? 1.250 -13.263 -8.518 1.00 88.19 94 ASN A N 1
ATOM 748 C CA . ASN A 1 94 ? 2.254 -13.685 -7.537 1.00 88.19 94 ASN A CA 1
ATOM 749 C C . ASN A 1 94 ? 3.570 -12.898 -7.655 1.00 88.19 94 ASN A C 1
ATOM 751 O O . ASN A 1 94 ? 4.495 -13.119 -6.871 1.00 88.19 94 ASN A O 1
ATOM 755 N N . GLN A 1 95 ? 3.666 -11.980 -8.618 1.00 88.25 95 GLN A N 1
ATOM 756 C CA . GLN A 1 95 ? 4.847 -11.152 -8.827 1.00 88.25 95 GLN A CA 1
ATOM 757 C C . GLN A 1 95 ? 4.934 -10.005 -7.814 1.00 88.25 95 GLN A C 1
ATOM 759 O O . GLN A 1 95 ? 3.938 -9.455 -7.342 1.00 88.25 95 GLN A O 1
ATOM 764 N N . ASP A 1 96 ? 6.167 -9.618 -7.482 1.00 90.06 96 ASP A N 1
ATOM 765 C CA . ASP A 1 96 ? 6.428 -8.428 -6.671 1.00 90.06 96 ASP A CA 1
ATOM 766 C C . ASP A 1 96 ? 6.231 -7.172 -7.533 1.00 90.06 96 ASP A C 1
ATOM 768 O O . ASP A 1 96 ? 7.149 -6.723 -8.222 1.00 90.06 96 ASP A O 1
ATOM 772 N N . HIS A 1 97 ? 5.019 -6.618 -7.488 1.00 88.12 9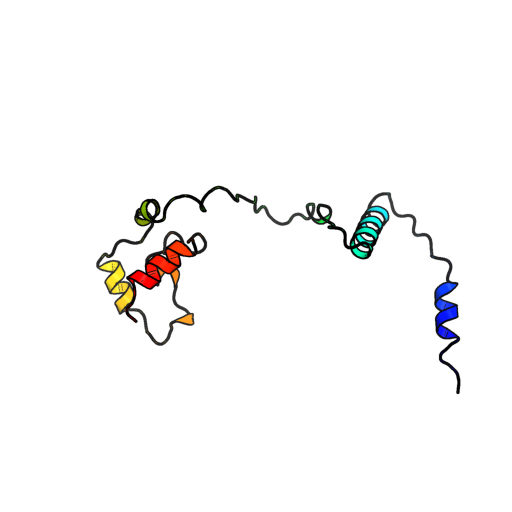7 HIS A N 1
ATOM 773 C CA . HIS A 1 97 ? 4.604 -5.441 -8.254 1.00 88.12 97 HIS A CA 1
ATOM 774 C C . HIS A 1 97 ? 5.510 -4.224 -8.026 1.00 88.12 97 HIS A C 1
ATOM 776 O O . HIS A 1 97 ? 5.793 -3.482 -8.960 1.00 88.12 97 HIS A O 1
ATOM 782 N N . TYR A 1 98 ? 6.026 -4.028 -6.810 1.00 90.62 98 TYR A N 1
ATOM 783 C CA . TYR A 1 98 ? 6.921 -2.905 -6.532 1.00 90.62 98 TYR A CA 1
ATOM 784 C C . TYR A 1 98 ? 8.270 -3.099 -7.198 1.00 90.62 98 TYR A C 1
ATOM 786 O O . TYR A 1 98 ? 8.840 -2.159 -7.738 1.00 90.62 98 TYR A O 1
ATOM 794 N N . LYS A 1 99 ? 8.777 -4.329 -7.193 1.00 88.69 99 LYS A N 1
ATOM 795 C CA . LYS A 1 99 ? 10.026 -4.652 -7.873 1.00 88.69 99 LYS A CA 1
ATOM 796 C C . LYS A 1 99 ? 9.897 -4.566 -9.392 1.00 88.69 99 LYS A C 1
ATOM 798 O O . LYS A 1 99 ? 10.867 -4.196 -10.035 1.00 88.69 99 LYS A O 1
ATOM 803 N N . VAL A 1 100 ? 8.729 -4.883 -9.953 1.00 89.00 100 VAL A N 1
ATOM 804 C CA . VAL A 1 100 ? 8.437 -4.700 -11.388 1.00 89.00 100 VAL A CA 1
ATOM 805 C C . VAL A 1 100 ? 8.372 -3.223 -11.775 1.00 89.00 100 VAL A C 1
ATOM 807 O O . VAL A 1 100 ? 8.743 -2.879 -12.885 1.00 89.00 100 VAL A O 1
ATOM 810 N N . LEU A 1 101 ? 7.946 -2.348 -10.864 1.00 87.81 101 LEU A N 1
ATOM 811 C CA . LEU A 1 101 ? 7.906 -0.899 -11.083 1.00 87.81 101 LEU A CA 1
ATOM 812 C C . LEU A 1 101 ? 9.241 -0.188 -10.784 1.00 87.81 101 LEU A C 1
ATOM 814 O O . LEU A 1 101 ? 9.298 1.037 -10.836 1.00 87.81 101 LEU A O 1
ATOM 818 N N . GLY A 1 102 ? 10.299 -0.918 -10.410 1.00 88.25 102 GLY A N 1
ATOM 819 C CA . GLY A 1 102 ? 11.573 -0.324 -9.980 1.00 88.25 102 GLY A CA 1
ATOM 820 C C . GLY A 1 102 ? 11.515 0.368 -8.608 1.00 88.25 102 GLY A C 1
ATOM 821 O O . GLY A 1 102 ? 12.370 1.182 -8.269 1.00 88.25 102 GLY A O 1
ATOM 822 N N . LEU A 1 103 ? 10.509 0.048 -7.793 1.00 89.25 103 LEU A N 1
ATOM 823 C CA . LEU A 1 103 ? 10.263 0.588 -6.452 1.00 89.25 103 LEU A CA 1
ATOM 824 C C . LEU A 1 103 ? 10.622 -0.428 -5.354 1.00 89.25 103 LEU A C 1
ATOM 826 O O . LEU A 1 103 ? 10.023 -0.425 -4.272 1.00 89.25 103 LEU A O 1
ATOM 830 N N . SER A 1 104 ? 11.591 -1.321 -5.596 1.00 88.25 104 SER A N 1
ATOM 831 C CA . SER A 1 104 ? 11.879 -2.425 -4.668 1.00 88.25 104 SER A CA 1
ATOM 832 C C . SER A 1 104 ? 12.380 -1.959 -3.298 1.00 88.25 104 SER A C 1
ATOM 834 O O . SER A 1 104 ? 12.225 -2.684 -2.313 1.00 88.25 104 SER A O 1
ATOM 836 N N . LYS A 1 105 ? 12.947 -0.749 -3.206 1.00 88.31 105 LYS A N 1
ATOM 837 C CA . LYS A 1 105 ? 13.397 -0.144 -1.943 1.00 88.31 105 LYS A CA 1
ATOM 838 C C . LYS A 1 105 ? 12.246 0.488 -1.149 1.00 88.31 105 LYS A C 1
ATOM 840 O O . LYS A 1 105 ? 12.245 0.380 0.072 1.00 88.31 105 LYS A O 1
ATOM 845 N N . LEU A 1 106 ? 11.268 1.092 -1.832 1.00 86.81 106 LEU A N 1
ATOM 846 C CA . LEU A 1 106 ? 10.130 1.801 -1.226 1.00 86.81 106 LEU A CA 1
ATOM 847 C C . LEU A 1 106 ? 9.010 0.842 -0.798 1.00 86.81 106 LEU A C 1
ATOM 849 O O . LEU A 1 106 ? 8.523 0.919 0.329 1.00 86.81 106 LEU A O 1
ATOM 853 N N . ARG A 1 107 ? 8.614 -0.099 -1.666 1.00 88.75 107 ARG A N 1
ATOM 854 C CA . ARG A 1 107 ? 7.484 -1.020 -1.432 1.00 88.75 107 ARG A CA 1
ATOM 855 C C . ARG A 1 107 ? 6.239 -0.299 -0.886 1.00 88.75 107 ARG A C 1
ATOM 857 O O . ARG A 1 107 ? 5.731 0.625 -1.507 1.00 88.75 107 ARG A O 1
ATOM 864 N N . TRP A 1 108 ? 5.773 -0.693 0.301 1.00 85.75 108 TRP A N 1
ATOM 865 C CA . TRP A 1 108 ? 4.605 -0.132 0.984 1.00 85.75 108 TRP A CA 1
ATOM 866 C C . TRP A 1 108 ? 4.779 1.335 1.408 1.00 85.75 108 TRP A C 1
ATOM 868 O O . TRP A 1 108 ? 3.800 1.970 1.783 1.00 85.75 108 TRP A O 1
ATOM 878 N N . GLN A 1 109 ? 6.002 1.873 1.352 1.00 85.88 109 GLN A N 1
ATOM 879 C CA . GLN A 1 109 ? 6.307 3.281 1.621 1.00 85.88 109 GLN A CA 1
ATOM 880 C C . GLN A 1 109 ? 6.229 4.164 0.367 1.00 85.88 109 GLN A C 1
ATOM 882 O O . GLN A 1 109 ? 6.450 5.372 0.476 1.00 85.88 109 GLN A O 1
ATOM 887 N N . ALA A 1 110 ? 5.959 3.580 -0.808 1.00 84.56 110 ALA A N 1
ATOM 888 C CA . ALA A 1 110 ? 5.809 4.329 -2.048 1.00 84.56 110 ALA A CA 1
ATOM 889 C C . ALA A 1 110 ? 4.542 5.193 -2.014 1.00 84.56 110 ALA A C 1
ATOM 891 O O . ALA A 1 110 ? 3.455 4.720 -1.666 1.00 84.56 110 ALA A O 1
ATOM 892 N N . THR A 1 111 ? 4.683 6.458 -2.397 1.00 87.75 111 THR A N 1
ATOM 893 C CA . THR A 1 111 ? 3.565 7.408 -2.463 1.00 87.75 111 THR A CA 1
ATOM 894 C C . THR A 1 111 ? 2.695 7.111 -3.692 1.00 87.75 111 THR A C 1
ATOM 896 O O . THR A 1 111 ? 3.197 6.624 -4.705 1.00 87.75 111 THR A O 1
ATOM 899 N N . SER A 1 112 ? 1.394 7.430 -3.662 1.00 86.75 112 SER A N 1
ATOM 900 C CA . SER A 1 112 ? 0.508 7.249 -4.830 1.00 86.75 112 SER A CA 1
ATOM 901 C C . SER A 1 112 ? 1.031 7.944 -6.088 1.00 86.75 112 SER A C 1
ATOM 903 O O . SER A 1 112 ? 0.870 7.420 -7.189 1.00 86.75 112 SER A O 1
ATOM 905 N N . ASP A 1 113 ? 1.687 9.091 -5.914 1.00 86.19 113 ASP A N 1
ATOM 906 C CA . ASP A 1 113 ? 2.249 9.890 -7.002 1.00 86.19 113 ASP A CA 1
ATOM 907 C C . ASP A 1 113 ? 3.509 9.244 -7.589 1.00 86.19 113 ASP A C 1
ATOM 909 O O . ASP A 1 113 ? 3.692 9.267 -8.799 1.00 86.19 113 ASP A O 1
ATOM 913 N N . GLU A 1 114 ? 4.334 8.590 -6.763 1.00 85.19 114 GLU A N 1
ATOM 914 C CA . GLU A 1 114 ? 5.506 7.816 -7.208 1.00 85.19 114 GLU A CA 1
ATOM 915 C C . GLU A 1 114 ? 5.071 6.576 -8.003 1.00 85.19 114 GLU A C 1
ATOM 917 O O . GLU A 1 114 ? 5.615 6.291 -9.068 1.00 85.19 114 GLU A O 1
ATOM 922 N N . ILE A 1 115 ? 4.043 5.867 -7.522 1.00 87.50 115 ILE A N 1
ATOM 923 C CA . ILE A 1 115 ? 3.468 4.709 -8.223 1.00 87.50 115 ILE A CA 1
ATOM 924 C C . ILE A 1 115 ? 2.874 5.153 -9.561 1.00 87.50 115 ILE A C 1
ATOM 926 O O . ILE A 1 115 ? 3.134 4.529 -10.588 1.00 87.50 115 ILE A O 1
ATOM 930 N N . ARG A 1 116 ? 2.102 6.248 -9.563 1.00 86.44 116 ARG A N 1
ATOM 931 C CA . ARG A 1 116 ? 1.537 6.823 -10.786 1.00 86.44 116 ARG A CA 1
ATOM 932 C C . ARG A 1 116 ? 2.637 7.234 -11.760 1.00 86.44 116 ARG A C 1
ATOM 934 O O . ARG A 1 116 ? 2.547 6.871 -12.922 1.00 86.44 116 ARG A O 1
ATOM 941 N N . PHE A 1 117 ? 3.676 7.915 -11.288 1.00 85.00 117 PHE A N 1
ATOM 942 C CA . PHE A 1 117 ? 4.813 8.337 -12.102 1.00 85.00 117 PHE A CA 1
ATOM 943 C C . PHE A 1 117 ? 5.515 7.149 -12.776 1.00 85.00 117 PHE A C 1
ATOM 945 O O . PHE A 1 117 ? 5.756 7.187 -13.981 1.00 85.00 117 PHE A O 1
ATOM 952 N N . CYS A 1 118 ? 5.780 6.066 -12.037 1.00 82.56 118 CYS A N 1
ATOM 953 C CA . CYS A 1 118 ? 6.358 4.842 -12.602 1.00 82.56 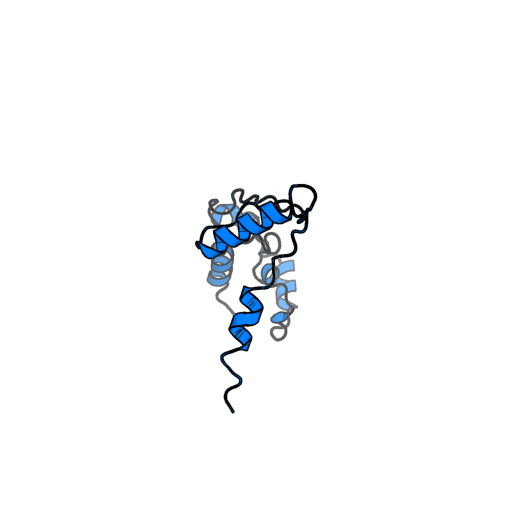118 CYS A CA 1
ATOM 954 C C . CYS A 1 118 ? 5.424 4.165 -13.617 1.00 82.56 118 CYS A C 1
ATOM 956 O O . CYS A 1 118 ? 5.890 3.710 -14.657 1.00 82.56 118 CYS A O 1
ATOM 958 N N . CYS A 1 119 ? 4.115 4.121 -13.354 1.00 79.69 119 CYS A N 1
ATOM 959 C CA . CYS A 1 119 ? 3.141 3.546 -14.286 1.00 79.69 119 CYS A CA 1
ATOM 960 C C . CYS A 1 119 ? 2.936 4.401 -15.550 1.00 79.69 119 CYS A C 1
ATOM 962 O O . CYS A 1 119 ? 2.747 3.853 -16.630 1.00 79.69 119 CYS A O 1
ATOM 964 N N . GLU A 1 120 ? 2.954 5.730 -15.429 1.00 75.25 120 GLU A N 1
ATOM 965 C CA . GLU A 1 120 ? 2.767 6.663 -16.548 1.00 75.25 120 GLU A CA 1
ATOM 966 C C . GLU A 1 120 ? 4.005 6.729 -17.449 1.00 75.25 120 GLU A C 1
ATOM 968 O O . GLU A 1 120 ? 3.869 6.755 -18.671 1.00 75.25 120 GLU A O 1
ATOM 973 N N . LEU A 1 121 ? 5.212 6.708 -16.871 1.00 64.88 121 LEU A N 1
ATOM 974 C CA . LEU A 1 121 ? 6.452 6.604 -17.647 1.00 64.88 121 LEU A CA 1
ATOM 975 C C . LEU A 1 121 ? 6.660 5.204 -18.227 1.00 64.88 121 LEU A C 1
ATOM 977 O O . LEU A 1 121 ? 7.157 5.067 -19.341 1.00 64.88 121 LEU A O 1
ATOM 981 N N . GLY A 1 122 ? 6.245 4.171 -17.494 1.00 57.84 122 GLY A N 1
ATOM 982 C CA . GLY A 1 122 ? 6.248 2.776 -17.922 1.00 57.84 122 GLY A CA 1
ATOM 983 C C . GLY A 1 122 ? 5.047 2.402 -18.791 1.00 57.84 122 GLY A C 1
ATOM 984 O O . GLY A 1 122 ? 4.585 1.269 -18.703 1.00 57.84 122 GLY A O 1
ATOM 985 N N . GLY A 1 123 ? 4.524 3.334 -19.599 1.00 46.44 123 GLY A N 1
ATOM 986 C CA . GLY A 1 123 ? 3.371 3.164 -20.492 1.00 46.44 123 GLY A CA 1
ATOM 987 C C . GLY A 1 123 ? 3.586 2.187 -21.658 1.00 46.44 123 GLY A C 1
ATOM 988 O O . GLY A 1 123 ? 3.280 2.522 -22.798 1.00 46.44 123 GLY A O 1
ATOM 989 N N . PHE A 1 124 ? 4.105 0.995 -21.376 1.00 41.19 124 PHE A N 1
ATOM 990 C CA . PHE A 1 124 ? 4.132 -0.177 -22.241 1.00 41.19 124 PHE A CA 1
ATOM 991 C C . PHE A 1 124 ? 3.936 -1.424 -21.368 1.00 41.19 124 PHE A C 1
ATOM 993 O O . PHE A 1 124 ? 4.868 -1.907 -20.727 1.00 41.19 124 PHE A O 1
ATOM 1000 N N . PHE A 1 125 ? 2.704 -1.931 -21.364 1.00 41.03 125 PHE A N 1
ATOM 1001 C CA . PHE A 1 125 ? 2.473 -3.373 -21.424 1.00 41.03 125 PHE A CA 1
ATOM 1002 C C . PHE A 1 125 ? 2.288 -3.749 -22.894 1.00 41.03 125 PHE A C 1
ATOM 1004 O O . PHE A 1 125 ? 1.654 -2.943 -23.617 1.00 41.03 125 PHE A O 1
#